Protein AF-A0A972N4T5-F1 (afdb_monomer_lite)

pLDDT: mean 93.17, std 5.3, range [57.78, 96.75]

Radius of gyration: 12.39 Å; chains: 1; bounding box: 28×19×32 Å

Foldseek 3Di:
DDQQDPDGGDDDEPPSNDLVVLVVVVVVVQVVCVVPDPDSDDDDDDDPDPSVVSSVVD

Structure (mmCIF, N/CA/C/O backbone):
data_AF-A0A972N4T5-F1
#
_entry.id   AF-A0A972N4T5-F1
#
loop_
_atom_site.group_PDB
_atom_site.id
_atom_site.type_symbol
_atom_site.label_atom_id
_atom_site.label_alt_id
_atom_site.label_comp_id
_atom_site.label_asym_id
_atom_site.label_entity_id
_atom_site.label_seq_id
_atom_site.pdbx_PDB_ins_code
_atom_site.Cartn_x
_atom_site.Cartn_y
_atom_site.Cartn_z
_atom_site.occupancy
_atom_site.B_iso_or_equiv
_atom_site.auth_seq_id
_atom_site.auth_comp_id
_atom_site.auth_asym_id
_atom_site.auth_atom_id
_atom_site.pdbx_PDB_model_num
ATOM 1 N N . MET A 1 1 ? -13.306 9.132 -14.081 1.00 57.78 1 MET A N 1
ATOM 2 C CA . MET A 1 1 ? -12.112 8.253 -14.055 1.00 57.78 1 MET A CA 1
ATOM 3 C C . MET A 1 1 ? -12.177 7.390 -12.800 1.00 57.78 1 MET A C 1
ATOM 5 O O . MET A 1 1 ? -12.404 7.939 -11.731 1.00 57.78 1 MET A O 1
ATOM 9 N N . ARG A 1 2 ? -12.078 6.061 -12.914 1.00 82.31 2 ARG A N 1
ATOM 10 C CA . ARG A 1 2 ? -12.247 5.140 -11.775 1.00 82.31 2 ARG A CA 1
ATOM 11 C C . ARG A 1 2 ? -10.879 4.884 -11.129 1.00 82.31 2 ARG A C 1
ATOM 13 O O . ARG A 1 2 ? -9.995 4.348 -11.791 1.00 82.31 2 ARG A O 1
ATOM 20 N N . LEU A 1 3 ? -10.687 5.324 -9.880 1.00 90.94 3 LEU A N 1
ATOM 21 C CA . LEU A 1 3 ? -9.409 5.173 -9.164 1.00 90.94 3 LEU A CA 1
ATOM 22 C C . LEU A 1 3 ? -9.179 3.724 -8.700 1.00 90.94 3 LEU A C 1
ATOM 24 O O . LEU A 1 3 ? -8.073 3.203 -8.817 1.00 90.94 3 LEU A O 1
ATOM 28 N N . PHE A 1 4 ? -10.241 3.075 -8.220 1.00 95.38 4 PHE A N 1
ATOM 29 C CA . PHE A 1 4 ? -10.223 1.695 -7.741 1.00 95.38 4 PHE A CA 1
ATOM 30 C C . PHE A 1 4 ? -10.640 0.719 -8.848 1.00 95.38 4 PHE A C 1
ATOM 32 O O . PHE A 1 4 ? -11.692 0.891 -9.471 1.00 95.38 4 PHE A O 1
ATOM 39 N N . GLY A 1 5 ? -9.814 -0.302 -9.078 1.00 93.69 5 GLY A N 1
ATOM 40 C CA . GLY A 1 5 ? -10.186 -1.502 -9.825 1.00 93.69 5 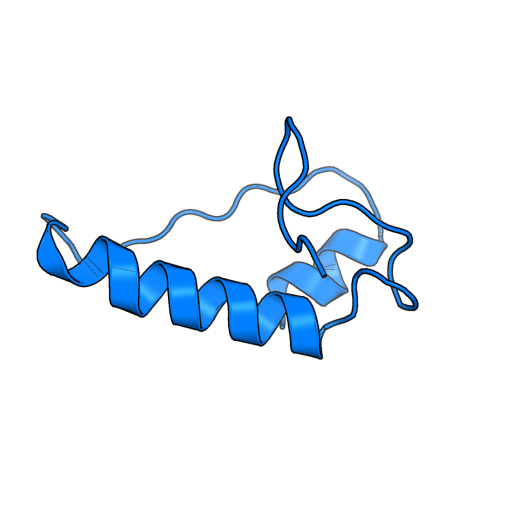GLY A CA 1
ATOM 41 C C . GLY A 1 5 ? -10.769 -2.571 -8.898 1.00 93.69 5 GLY A C 1
ATOM 42 O O . GLY A 1 5 ? -11.195 -2.264 -7.788 1.00 93.69 5 GLY A O 1
ATOM 43 N N . THR A 1 6 ? -10.754 -3.827 -9.343 1.00 94.69 6 THR A N 1
ATOM 44 C CA . THR A 1 6 ? -11.244 -4.975 -8.559 1.00 94.69 6 THR A CA 1
ATOM 45 C C . THR A 1 6 ? -10.460 -5.170 -7.258 1.00 94.69 6 THR A C 1
ATOM 47 O O . THR A 1 6 ? -11.059 -5.331 -6.204 1.00 94.69 6 THR A O 1
ATOM 50 N N . ASP A 1 7 ? -9.129 -5.046 -7.322 1.00 92.75 7 ASP A N 1
ATOM 51 C CA . ASP A 1 7 ? -8.218 -5.309 -6.196 1.00 92.75 7 ASP A CA 1
ATOM 52 C C . ASP A 1 7 ? -7.504 -4.031 -5.714 1.00 92.75 7 ASP A C 1
ATOM 54 O O . ASP A 1 7 ? -6.299 -4.024 -5.446 1.00 92.75 7 ASP A O 1
ATOM 58 N N . GLY A 1 8 ? -8.215 -2.904 -5.686 1.00 93.88 8 GLY A N 1
ATOM 59 C CA . GLY A 1 8 ? -7.658 -1.623 -5.247 1.00 93.88 8 GLY A CA 1
ATOM 60 C C . GLY A 1 8 ? -7.044 -0.772 -6.366 1.00 93.88 8 GLY A C 1
ATOM 61 O O . GLY A 1 8 ? -7.440 -0.850 -7.533 1.00 93.88 8 GLY A O 1
ATOM 62 N N . VAL A 1 9 ? -6.100 0.101 -6.002 1.00 95.19 9 VAL A N 1
ATOM 63 C CA . VAL A 1 9 ? -5.436 1.032 -6.931 1.00 95.19 9 VAL A CA 1
ATOM 64 C C . VAL A 1 9 ? -4.162 0.387 -7.477 1.00 95.19 9 VAL A C 1
ATOM 66 O O . VAL A 1 9 ? -3.202 0.175 -6.742 1.00 95.19 9 VAL A O 1
ATOM 69 N N . ARG A 1 10 ? -4.136 0.076 -8.780 1.00 94.12 10 ARG A N 1
ATOM 70 C CA . ARG A 1 10 ? -2.984 -0.552 -9.455 1.00 94.12 10 ARG A CA 1
ATOM 71 C C . ARG A 1 10 ? -2.439 0.297 -10.602 1.00 94.12 10 ARG A C 1
ATOM 73 O O . ARG A 1 10 ? -3.192 0.960 -11.329 1.00 94.12 10 ARG A O 1
ATOM 80 N N . GLY A 1 11 ? -1.125 0.224 -10.796 1.00 93.69 11 GLY A N 1
ATOM 81 C CA . GLY A 1 11 ? -0.403 0.912 -11.861 1.00 93.69 11 GLY A CA 1
ATOM 82 C C . GLY A 1 11 ? 1.111 0.764 -11.731 1.00 93.69 11 GLY A C 1
ATOM 83 O O . GLY A 1 11 ? 1.605 0.234 -10.739 1.00 93.69 11 GLY A O 1
ATOM 84 N N . LYS A 1 12 ? 1.849 1.245 -12.732 1.00 95.06 12 LYS A N 1
ATOM 85 C CA . LYS A 1 12 ? 3.310 1.322 -12.669 1.00 95.06 12 LYS A CA 1
ATOM 86 C C . LYS A 1 12 ? 3.733 2.419 -11.686 1.00 95.06 12 LYS A C 1
ATOM 88 O O . LYS A 1 12 ? 3.181 3.523 -11.719 1.00 95.06 12 LYS A O 1
ATOM 93 N N . ALA A 1 13 ? 4.676 2.096 -10.802 1.00 95.06 13 ALA A N 1
ATOM 94 C CA . ALA A 1 13 ? 5.218 3.033 -9.820 1.00 95.06 13 ALA A CA 1
ATOM 95 C C . ALA A 1 13 ? 5.968 4.182 -10.510 1.00 95.06 13 ALA A C 1
ATOM 97 O O . ALA A 1 13 ? 6.666 3.955 -11.495 1.00 95.06 13 ALA A O 1
ATOM 98 N N . GLY A 1 14 ? 5.798 5.403 -10.004 1.00 92.50 14 GLY A N 1
ATOM 99 C CA . GLY A 1 14 ? 6.376 6.624 -10.575 1.00 92.50 14 GLY A CA 1
ATOM 100 C C . GLY A 1 14 ? 5.604 7.194 -11.771 1.00 92.50 14 GLY A C 1
ATOM 101 O O . GLY A 1 14 ? 5.796 8.354 -12.109 1.00 92.50 14 GLY A O 1
ATOM 102 N N . GLU A 1 15 ? 4.693 6.421 -12.366 1.00 94.19 15 GLU A N 1
ATOM 103 C CA . GLU A 1 15 ? 3.832 6.872 -13.463 1.00 94.19 15 GLU A CA 1
ATOM 104 C C . GLU A 1 15 ? 2.388 7.011 -12.980 1.00 94.19 15 GLU A C 1
ATOM 106 O O . GLU A 1 15 ? 1.952 8.083 -12.576 1.00 94.19 15 GLU A O 1
ATOM 111 N N . LYS A 1 16 ? 1.638 5.906 -12.963 1.00 93.44 16 LYS A N 1
ATOM 112 C CA . LYS A 1 16 ? 0.249 5.906 -12.495 1.00 93.44 16 LYS A CA 1
ATOM 113 C C . LYS A 1 16 ? 0.169 5.848 -10.969 1.00 93.44 16 LYS A C 1
ATOM 115 O O . LYS A 1 16 ? -0.694 6.493 -10.384 1.00 93.44 16 LYS A O 1
ATOM 120 N N . LEU A 1 17 ? 1.051 5.076 -10.326 1.00 94.75 17 LEU A N 1
ATOM 121 C CA . LEU A 1 17 ? 1.206 5.055 -8.868 1.00 94.75 17 LEU A CA 1
ATOM 122 C C . LEU A 1 17 ? 2.331 6.012 -8.469 1.00 94.75 17 LEU A C 1
ATOM 124 O O . LEU A 1 17 ? 3.485 5.607 -8.337 1.00 94.75 17 LEU A O 1
ATOM 128 N N . THR A 1 18 ? 1.997 7.289 -8.312 1.00 96.12 18 THR A N 1
ATOM 129 C CA . THR A 1 18 ? 2.929 8.315 -7.824 1.00 96.12 18 THR A CA 1
ATOM 130 C C . THR A 1 18 ? 2.908 8.398 -6.297 1.00 96.12 18 THR A C 1
ATOM 132 O O . THR A 1 18 ? 1.903 8.055 -5.672 1.00 96.12 18 THR A O 1
ATOM 135 N N . ALA A 1 19 ? 3.986 8.911 -5.694 1.00 95.75 19 ALA A N 1
ATOM 136 C CA . ALA A 1 19 ? 4.018 9.240 -4.264 1.00 95.75 19 ALA A CA 1
ATOM 137 C C . ALA A 1 19 ? 2.855 10.171 -3.877 1.00 95.75 19 ALA A C 1
ATOM 139 O O . ALA A 1 19 ? 2.120 9.903 -2.937 1.00 95.75 19 ALA A O 1
ATOM 140 N N . TYR A 1 20 ? 2.594 11.206 -4.679 1.00 96.31 20 TYR A N 1
ATOM 141 C CA . TYR A 1 20 ? 1.478 12.122 -4.437 1.00 96.31 20 TYR A CA 1
ATOM 142 C C . TYR A 1 20 ? 0.114 11.416 -4.399 1.00 96.31 20 TYR A C 1
ATOM 144 O O . TYR A 1 20 ? -0.729 11.720 -3.552 1.00 96.31 20 TYR A O 1
ATOM 152 N N . LEU A 1 21 ? -0.115 10.457 -5.303 1.00 95.94 21 LEU A N 1
ATOM 153 C CA . LEU A 1 21 ? -1.343 9.670 -5.297 1.00 95.94 21 LEU A CA 1
ATOM 154 C C . LEU A 1 21 ? -1.437 8.787 -4.048 1.00 95.94 21 LEU A C 1
ATOM 156 O O . LEU A 1 21 ? -2.508 8.722 -3.446 1.00 95.94 21 LEU A O 1
ATOM 160 N N . ALA A 1 22 ? -0.336 8.135 -3.661 1.00 96.12 22 ALA A N 1
ATOM 161 C CA . ALA A 1 22 ? -0.268 7.304 -2.462 1.00 96.12 22 ALA A CA 1
ATOM 162 C C . ALA A 1 22 ? -0.579 8.117 -1.195 1.00 96.12 22 ALA A C 1
ATOM 164 O O . ALA A 1 22 ? -1.498 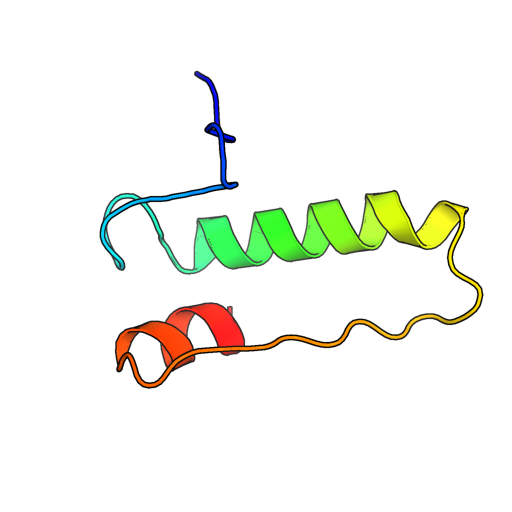7.756 -0.460 1.00 96.12 22 ALA A O 1
ATOM 165 N N . MET A 1 23 ? 0.072 9.269 -1.022 1.00 96.69 23 MET A N 1
ATOM 166 C CA . MET A 1 23 ? -0.146 10.184 0.100 1.00 96.69 23 MET A CA 1
ATOM 167 C C . MET A 1 23 ? -1.619 10.604 0.203 1.00 96.69 23 MET A C 1
ATOM 169 O O . MET A 1 23 ? -2.254 10.500 1.254 1.00 96.69 23 MET A O 1
ATOM 173 N N . ARG A 1 24 ? -2.219 11.041 -0.913 1.00 96.75 24 ARG A N 1
ATOM 174 C CA . ARG A 1 24 ? -3.633 11.448 -0.931 1.00 96.75 24 ARG A CA 1
ATOM 175 C C . ARG A 1 24 ? -4.581 10.297 -0.622 1.00 96.75 24 ARG A C 1
ATOM 177 O O . ARG A 1 24 ? -5.594 10.513 0.044 1.00 96.75 24 ARG A O 1
ATOM 184 N N . LEU A 1 25 ? -4.274 9.100 -1.114 1.00 95.88 25 LEU A N 1
ATOM 185 C CA . LEU A 1 25 ? -5.060 7.905 -0.838 1.00 95.88 25 LEU A CA 1
ATOM 186 C C . LEU A 1 25 ? -4.990 7.539 0.650 1.00 95.88 25 LEU A C 1
ATOM 188 O O . LEU A 1 25 ? -6.029 7.266 1.247 1.00 95.88 25 LEU A O 1
ATOM 192 N N . ALA A 1 26 ? -3.801 7.601 1.255 1.00 95.25 26 ALA A N 1
ATOM 193 C CA . ALA A 1 26 ? -3.592 7.347 2.676 1.00 95.25 26 ALA A CA 1
ATOM 194 C C . ALA A 1 26 ? -4.330 8.368 3.558 1.00 95.25 26 ALA A C 1
ATOM 196 O O . ALA A 1 26 ? -5.055 7.973 4.470 1.00 95.25 26 ALA A O 1
ATOM 197 N N . MET A 1 27 ? -4.246 9.668 3.244 1.00 95.56 27 MET A N 1
ATOM 198 C CA . MET A 1 27 ? -5.010 10.701 3.960 1.00 95.56 27 MET A CA 1
ATOM 199 C C . MET A 1 27 ? -6.520 10.465 3.859 1.00 95.56 27 MET A C 1
ATOM 201 O O . MET A 1 27 ? -7.230 10.538 4.862 1.00 95.56 27 MET A O 1
ATOM 205 N N . ALA A 1 28 ? -7.017 10.161 2.656 1.00 95.88 28 ALA A N 1
ATOM 206 C CA . ALA A 1 28 ? -8.432 9.882 2.443 1.00 95.88 28 ALA A CA 1
ATOM 207 C C . ALA A 1 28 ? -8.888 8.648 3.236 1.00 95.88 28 ALA A C 1
ATOM 209 O O . ALA A 1 28 ? -9.934 8.697 3.883 1.00 95.88 28 ALA A O 1
ATOM 210 N N . ALA A 1 29 ? -8.090 7.575 3.238 1.00 94.38 29 ALA A N 1
ATOM 211 C CA . ALA A 1 29 ? -8.351 6.379 4.032 1.00 94.38 29 ALA A CA 1
ATOM 212 C C . ALA A 1 29 ? -8.374 6.698 5.534 1.00 94.38 29 ALA A C 1
ATOM 214 O O . ALA A 1 29 ? -9.319 6.314 6.221 1.00 94.38 29 ALA A O 1
ATOM 215 N N . GLY A 1 30 ? -7.399 7.461 6.034 1.00 94.75 30 GLY A N 1
ATOM 216 C CA . GLY A 1 30 ? -7.350 7.891 7.431 1.00 94.75 30 GLY A CA 1
ATOM 217 C C . GLY A 1 30 ? -8.592 8.683 7.843 1.00 94.75 30 GLY A C 1
ATOM 218 O O . GLY A 1 30 ? -9.235 8.344 8.831 1.00 94.75 30 GLY A O 1
ATOM 219 N N . ILE A 1 31 ? -8.991 9.688 7.057 1.00 94.81 31 ILE A N 1
ATOM 220 C CA . ILE A 1 31 ? -10.202 10.485 7.319 1.00 94.81 31 ILE A CA 1
ATOM 221 C C . ILE A 1 31 ? -11.461 9.608 7.291 1.00 94.81 31 ILE A C 1
ATOM 223 O O . ILE A 1 31 ? -12.348 9.770 8.130 1.00 94.81 31 ILE A O 1
ATOM 227 N N . TYR A 1 32 ? -11.543 8.685 6.332 1.00 94.44 32 TYR A N 1
ATOM 228 C CA . TYR A 1 32 ? -12.700 7.817 6.154 1.00 94.44 32 TYR A CA 1
ATOM 229 C C . TYR A 1 32 ? -12.862 6.825 7.313 1.00 94.44 32 TYR A C 1
ATOM 231 O O . TYR A 1 32 ? -13.931 6.762 7.923 1.00 94.44 32 TYR A O 1
ATOM 239 N N . PHE A 1 33 ? -11.803 6.087 7.656 1.00 94.19 33 PHE A N 1
ATOM 240 C CA . PHE A 1 33 ? -11.859 5.050 8.688 1.00 94.19 33 PHE A CA 1
ATOM 241 C C . PHE A 1 33 ? -11.882 5.611 10.110 1.00 94.19 33 PHE A C 1
ATOM 243 O O . PHE A 1 33 ? -12.471 4.982 10.987 1.00 94.19 33 PHE A O 1
ATOM 250 N N . ARG A 1 34 ? -11.347 6.819 10.341 1.00 93.38 34 ARG A N 1
ATOM 251 C CA . ARG A 1 34 ? -11.334 7.468 11.663 1.00 93.38 34 ARG A CA 1
ATOM 252 C C . ARG A 1 34 ? -12.713 7.555 12.319 1.00 93.38 34 ARG A C 1
ATOM 254 O O . ARG A 1 34 ? -12.794 7.502 13.539 1.00 93.38 34 ARG A O 1
ATOM 261 N N . LYS A 1 35 ? -13.795 7.664 11.540 1.00 91.06 35 LYS A N 1
ATOM 262 C CA . LYS A 1 35 ? -15.165 7.758 12.077 1.00 91.06 35 LYS A CA 1
ATOM 263 C C . LYS A 1 35 ? -15.601 6.527 12.877 1.00 91.06 35 LYS A C 1
ATOM 265 O O . LYS A 1 35 ? -16.409 6.671 13.782 1.00 91.06 35 LYS A O 1
ATOM 270 N N . ASN A 1 36 ? -15.074 5.350 12.541 1.00 92.75 36 ASN A N 1
ATOM 271 C CA . ASN A 1 36 ? -15.468 4.067 13.133 1.00 92.75 36 ASN A CA 1
ATOM 272 C C . ASN A 1 36 ? -14.280 3.335 13.778 1.00 92.75 36 ASN A C 1
ATOM 274 O O . ASN A 1 36 ? -14.361 2.139 14.053 1.00 92.75 36 ASN A O 1
ATOM 278 N N . ALA A 1 37 ? -13.150 4.020 13.960 1.00 91.75 37 ALA A N 1
ATOM 279 C CA . ALA A 1 37 ? -11.932 3.400 14.452 1.00 91.75 37 ALA A CA 1
ATOM 280 C C . ALA A 1 37 ? -11.940 3.315 15.984 1.00 91.75 37 ALA A C 1
ATOM 282 O O . ALA A 1 37 ? -12.194 4.305 16.667 1.00 91.75 37 ALA A O 1
ATOM 283 N N . VAL A 1 38 ? -11.607 2.137 16.522 1.00 92.25 38 VAL A N 1
ATOM 284 C CA . VAL A 1 38 ? -11.405 1.933 17.971 1.00 92.25 38 VAL A CA 1
ATOM 285 C C . VAL A 1 38 ? -10.117 2.623 18.444 1.00 92.25 38 VAL A C 1
ATOM 287 O O . VAL A 1 38 ? -10.039 3.101 19.572 1.00 92.25 38 VAL A O 1
ATOM 290 N N . SER A 1 39 ? -9.108 2.709 17.574 1.00 90.31 39 SER A N 1
ATOM 291 C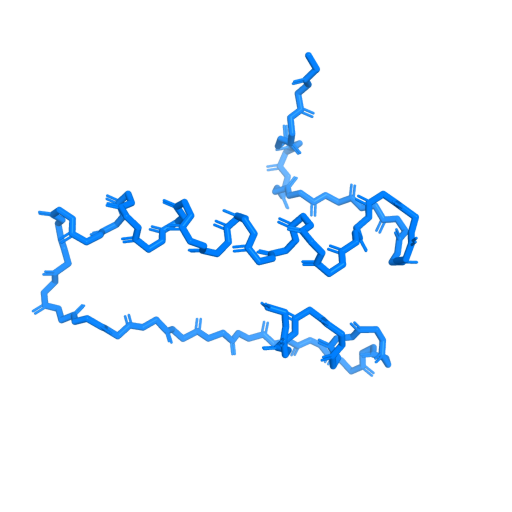 CA . SER A 1 39 ? -7.849 3.414 17.817 1.00 90.31 39 SER A CA 1
ATOM 292 C C . SER A 1 39 ? -7.369 4.117 16.546 1.00 90.31 39 SER A C 1
ATOM 294 O O . SER A 1 39 ? -7.726 3.731 15.435 1.00 90.31 39 SER A O 1
ATOM 296 N N . ASN A 1 40 ? -6.520 5.138 16.686 1.00 89.88 40 ASN A N 1
ATOM 297 C CA . ASN A 1 40 ? -5.915 5.845 15.548 1.00 89.88 40 ASN A CA 1
ATOM 298 C C . ASN A 1 40 ? -4.715 5.076 14.951 1.00 89.88 40 ASN A C 1
ATOM 300 O O . ASN A 1 40 ? -3.712 5.686 14.585 1.00 89.88 40 ASN A O 1
ATOM 304 N N . LEU A 1 41 ? -4.785 3.743 14.903 1.00 92.31 41 LEU A N 1
ATOM 305 C CA . LEU A 1 41 ? -3.713 2.883 14.406 1.00 92.31 41 LEU A CA 1
ATOM 306 C C . LEU A 1 41 ? -4.034 2.383 12.994 1.00 92.31 41 LEU A C 1
ATOM 308 O O . LEU A 1 41 ? -5.075 1.774 12.759 1.00 92.31 41 LEU A O 1
ATOM 312 N N . LEU A 1 42 ? -3.100 2.594 12.069 1.00 91.12 42 LEU A N 1
ATOM 313 C CA . LEU A 1 42 ? -3.112 2.034 10.719 1.00 91.12 42 LEU A CA 1
ATOM 314 C C . LEU A 1 42 ? -1.841 1.207 10.537 1.00 91.12 42 LEU A C 1
ATOM 316 O O . LEU A 1 42 ? -0.742 1.693 10.796 1.00 91.12 42 LEU A O 1
ATOM 320 N N . ILE A 1 43 ? -1.996 -0.039 10.098 1.00 93.31 43 ILE A N 1
ATOM 321 C CA . ILE A 1 43 ? -0.875 -0.939 9.818 1.00 93.31 43 ILE A CA 1
ATOM 322 C C . ILE A 1 43 ? -0.688 -0.996 8.305 1.00 93.31 43 ILE A C 1
ATOM 324 O O . ILE A 1 43 ? -1.628 -1.302 7.571 1.00 93.31 43 ILE A O 1
ATOM 328 N N . VAL A 1 44 ? 0.528 -0.714 7.843 1.00 93.62 44 VAL A N 1
ATOM 329 C CA . VAL A 1 44 ? 0.891 -0.760 6.424 1.00 93.62 44 VAL A CA 1
ATOM 330 C C . VAL A 1 44 ? 1.769 -1.980 6.177 1.00 93.62 44 VAL A C 1
ATOM 332 O O . VAL A 1 44 ? 2.840 -2.118 6.760 1.00 93.62 44 VAL A O 1
ATOM 335 N N . GLY A 1 45 ? 1.304 -2.877 5.308 1.00 95.19 45 GLY A N 1
ATOM 336 C CA . GLY A 1 45 ? 2.087 -4.005 4.807 1.00 95.19 45 GLY A CA 1
ATOM 337 C C . GLY A 1 45 ? 2.632 -3.712 3.412 1.00 95.19 45 GLY A C 1
ATOM 338 O O . GLY A 1 45 ? 1.932 -3.128 2.584 1.00 95.19 45 GLY A O 1
ATOM 339 N N . LYS A 1 46 ? 3.864 -4.145 3.133 1.00 94.62 46 LYS A N 1
ATOM 340 C CA . LYS A 1 46 ? 4.487 -4.042 1.807 1.00 94.62 46 LYS A CA 1
ATOM 341 C C . LYS A 1 46 ? 5.130 -5.358 1.386 1.00 94.62 46 LYS A C 1
ATOM 343 O O . LYS A 1 46 ? 5.453 -6.200 2.219 1.00 94.62 46 LYS A O 1
ATOM 348 N N . ASP A 1 47 ? 5.343 -5.505 0.086 1.00 95.75 47 ASP A N 1
ATOM 349 C CA . ASP A 1 47 ? 6.142 -6.587 -0.484 1.00 95.75 47 ASP A CA 1
ATOM 350 C C . ASP A 1 47 ? 7.641 -6.210 -0.554 1.00 95.75 47 ASP A C 1
ATOM 352 O O . ASP A 1 47 ? 8.101 -5.229 0.040 1.00 95.75 47 ASP A O 1
ATOM 356 N N . THR A 1 48 ? 8.431 -7.006 -1.279 1.00 96.31 48 THR A N 1
ATOM 357 C CA . THR A 1 48 ? 9.878 -6.804 -1.457 1.00 96.31 48 THR A CA 1
ATOM 358 C C . THR A 1 48 ? 10.239 -5.852 -2.605 1.00 96.31 48 THR A C 1
ATOM 360 O O . THR A 1 48 ? 11.420 -5.689 -2.920 1.00 96.31 48 THR A O 1
ATOM 363 N N . ARG A 1 49 ? 9.267 -5.204 -3.268 1.00 95.62 49 ARG A N 1
ATOM 364 C CA . ARG A 1 49 ? 9.550 -4.311 -4.401 1.00 95.62 49 ARG A CA 1
ATOM 365 C C . ARG A 1 49 ? 10.262 -3.048 -3.924 1.00 95.62 49 ARG A C 1
ATOM 367 O O . ARG A 1 49 ? 9.836 -2.391 -2.978 1.00 95.62 49 ARG A O 1
ATOM 374 N N . ARG A 1 50 ? 11.292 -2.627 -4.671 1.00 95.12 50 ARG A N 1
ATOM 375 C CA . ARG A 1 50 ? 12.032 -1.374 -4.409 1.00 95.12 50 ARG A CA 1
ATOM 376 C C . ARG A 1 50 ? 11.133 -0.135 -4.406 1.00 95.12 50 ARG A C 1
ATOM 378 O O . ARG A 1 50 ? 11.348 0.769 -3.610 1.00 95.12 50 ARG A O 1
ATOM 385 N N . SER A 1 51 ? 10.097 -0.108 -5.246 1.00 94.38 51 SER A N 1
ATOM 386 C CA . SER A 1 51 ? 9.113 0.982 -5.267 1.00 94.38 51 SER A CA 1
ATOM 387 C C . SER A 1 51 ? 8.255 1.065 -4.000 1.00 94.38 51 SER A C 1
ATOM 389 O O . SER A 1 51 ? 7.587 2.075 -3.804 1.00 94.38 51 SER A O 1
ATOM 391 N N . GLY A 1 52 ? 8.264 0.035 -3.146 1.00 93.62 52 GLY A N 1
ATOM 392 C CA . GLY A 1 52 ? 7.551 0.035 -1.870 1.00 93.62 52 GLY A CA 1
ATOM 393 C C . GLY A 1 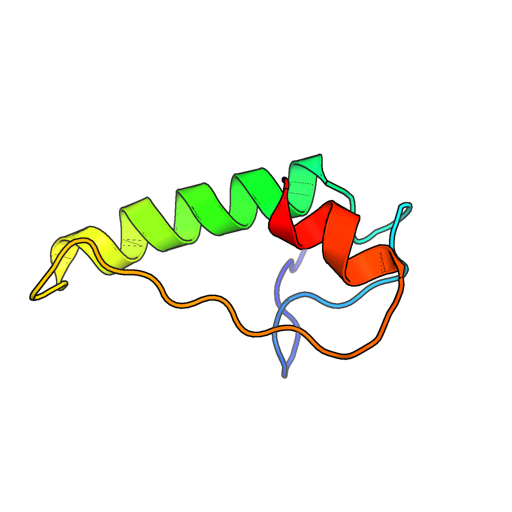52 ? 7.997 1.176 -0.958 1.00 93.62 52 GLY A C 1
ATOM 394 O O . GLY A 1 52 ? 7.145 1.837 -0.383 1.00 93.62 52 GLY A O 1
ATOM 395 N N . TYR A 1 53 ? 9.296 1.497 -0.927 1.00 95.31 53 TYR A N 1
ATOM 396 C CA . TYR A 1 53 ? 9.823 2.605 -0.120 1.00 95.31 53 TYR A CA 1
ATOM 397 C C . TYR A 1 53 ? 9.264 3.970 -0.528 1.00 95.31 53 TYR A C 1
ATOM 399 O O . TYR A 1 53 ? 9.085 4.843 0.312 1.00 95.31 53 TYR A O 1
ATOM 407 N N . MET A 1 54 ? 8.968 4.168 -1.814 1.00 94.69 54 MET A N 1
ATOM 408 C CA . MET A 1 54 ? 8.348 5.408 -2.281 1.00 94.69 54 MET A CA 1
ATOM 409 C C . MET A 1 54 ? 6.913 5.537 -1.761 1.00 94.69 54 MET A C 1
ATOM 411 O O . MET A 1 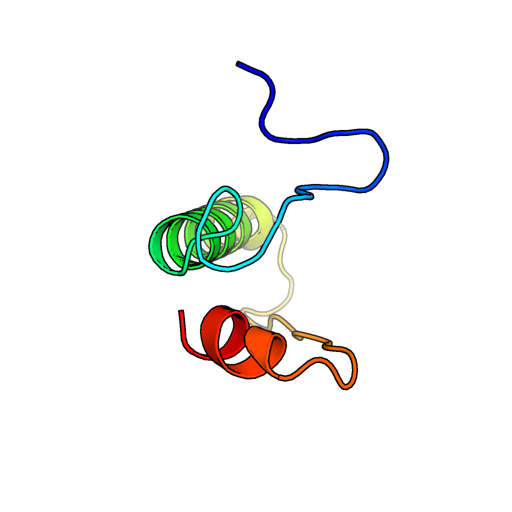54 ? 6.484 6.638 -1.461 1.00 94.69 54 MET A O 1
ATOM 415 N N . ILE A 1 55 ? 6.173 4.428 -1.687 1.00 93.44 55 ILE A N 1
ATOM 416 C CA . ILE A 1 55 ? 4.773 4.415 -1.243 1.00 93.44 55 ILE A CA 1
ATOM 417 C C . ILE A 1 55 ? 4.687 4.484 0.285 1.00 93.44 55 ILE A C 1
ATOM 419 O O . ILE A 1 55 ? 3.794 5.130 0.809 1.00 93.44 55 ILE A O 1
ATOM 423 N N . GLU A 1 56 ? 5.612 3.834 0.988 1.00 93.06 56 GLU A N 1
ATOM 424 C CA . GLU A 1 56 ? 5.695 3.830 2.452 1.00 93.06 56 GLU A C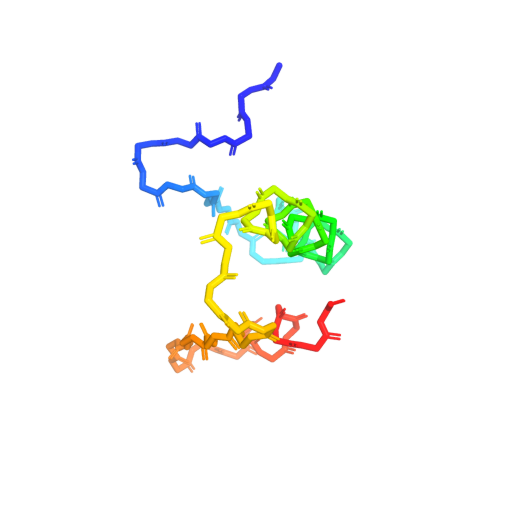A 1
ATOM 425 C C . GLU A 1 56 ? 6.017 5.214 3.029 1.00 93.06 56 GLU A C 1
ATOM 427 O O . GLU A 1 56 ? 5.455 5.592 4.050 1.00 93.06 56 GLU A O 1
ATOM 432 N N . ASN A 1 57 ? 6.901 5.968 2.370 1.00 90.56 57 ASN A N 1
ATOM 433 C CA . ASN A 1 57 ? 7.305 7.306 2.814 1.00 90.56 57 ASN A CA 1
ATOM 434 C C . ASN A 1 57 ? 6.430 8.441 2.258 1.00 90.56 57 ASN A C 1
ATOM 436 O O . ASN A 1 57 ? 6.703 9.604 2.556 1.00 90.56 57 ASN A O 1
ATOM 440 N N . ALA A 1 58 ? 5.462 8.124 1.395 1.00 86.19 58 ALA A N 1
ATOM 441 C CA . ALA A 1 58 ? 4.576 9.102 0.770 1.00 86.19 58 ALA A CA 1
ATOM 442 C C . ALA A 1 58 ? 3.445 9.517 1.712 1.00 86.19 58 ALA A C 1
ATOM 444 O O . ALA A 1 58 ? 3.234 10.741 1.831 1.00 86.19 58 ALA A O 1
#

Secondary structure (DSSP, 8-state):
----BTTB----BTTTB-HHHHHHHHHHHHHHHHTT-SSS-------S-TTHHHHHT-

Sequence (58 aa):
MRLFGTDGVRGKAGEKLTAYLAMRLAMAAGIYFRKNAVSNLLIVGKDTRRSGYMIENA